Protein AF-A0A2J8IHV7-F1 (afdb_monomer_lite)

pLDDT: mean 84.81, std 9.81, range [52.34, 95.44]

Secondary structure (DSSP, 8-state):
--HHHHHHHHHHHHHHHHHHHHTT-HHHHHHHHHH-S-HHHHHHHHHHHHHHHHHHH-HHHHHHHHHHHHHHHHHT-

Radius of gyration: 12.18 Å; chains: 1; bounding box: 24×26×37 Å

Structure (mmCIF, N/CA/C/O backbone):
data_AF-A0A2J8IHV7-F1
#
_entry.id   AF-A0A2J8IHV7-F1
#
loop_
_atom_site.group_PDB
_atom_site.id
_atom_site.type_symbol
_atom_site.label_atom_id
_atom_site.label_alt_id
_atom_site.label_comp_id
_atom_site.label_asym_id
_atom_site.label_entity_id
_atom_site.label_seq_id
_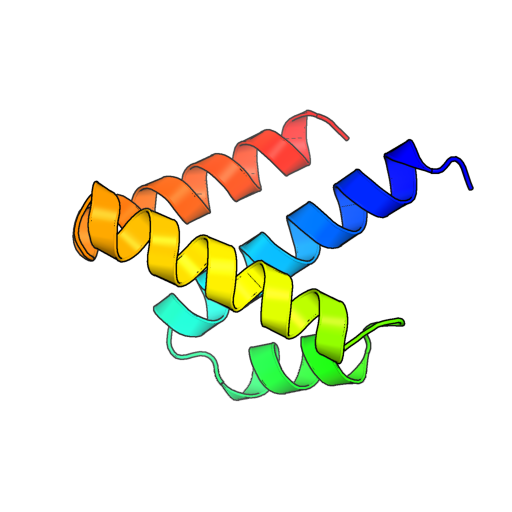atom_site.pdbx_PDB_ins_code
_atom_site.Cartn_x
_atom_site.Cartn_y
_atom_site.Cartn_z
_atom_site.occupancy
_atom_site.B_iso_or_equiv
_atom_site.auth_seq_id
_atom_site.auth_comp_id
_atom_site.auth_asym_id
_atom_site.auth_atom_id
_atom_site.pdbx_PDB_model_num
ATOM 1 N N . MET A 1 1 ? 3.873 -2.008 23.406 1.00 53.28 1 MET A N 1
ATOM 2 C CA . MET A 1 1 ? 4.001 -2.971 22.288 1.00 53.28 1 MET A CA 1
ATOM 3 C C . MET A 1 1 ? 5.462 -3.081 21.872 1.00 53.28 1 MET A C 1
ATOM 5 O O . MET A 1 1 ? 6.193 -2.109 22.036 1.00 53.28 1 MET A O 1
ATOM 9 N N . SER A 1 2 ? 5.926 -4.247 21.408 1.00 61.59 2 SER A N 1
ATOM 10 C CA . SER A 1 2 ? 7.316 -4.408 20.953 1.00 61.59 2 SER A CA 1
ATOM 11 C C . SER A 1 2 ? 7.532 -3.674 19.620 1.00 61.59 2 SER A C 1
ATOM 13 O O . SER A 1 2 ? 6.620 -3.584 18.800 1.00 61.59 2 SER A O 1
ATOM 15 N N . LYS A 1 3 ? 8.748 -3.171 19.362 1.00 65.88 3 LYS A N 1
ATOM 16 C CA . LYS A 1 3 ? 9.096 -2.504 18.086 1.00 65.88 3 LYS A CA 1
ATOM 17 C C . LYS A 1 3 ? 8.878 -3.399 16.855 1.00 65.88 3 LYS A C 1
ATOM 19 O O . LYS A 1 3 ? 8.785 -2.891 15.745 1.00 65.88 3 LYS A O 1
ATOM 24 N N . GLN A 1 4 ? 8.837 -4.715 17.047 1.00 63.31 4 GLN A N 1
ATOM 25 C CA . GLN A 1 4 ? 8.630 -5.699 15.990 1.00 63.31 4 GLN A CA 1
ATOM 26 C C . GLN A 1 4 ? 7.149 -5.829 15.614 1.00 63.31 4 GLN A C 1
ATOM 28 O O . GLN A 1 4 ? 6.850 -5.838 14.425 1.00 63.31 4 GLN A O 1
ATOM 33 N N . ALA A 1 5 ? 6.242 -5.811 16.599 1.00 62.22 5 ALA A N 1
ATOM 34 C CA . ALA A 1 5 ? 4.798 -5.821 16.359 1.00 62.22 5 ALA A CA 1
ATOM 35 C C . ALA A 1 5 ? 4.359 -4.593 15.542 1.00 62.22 5 ALA A C 1
ATOM 37 O O . ALA A 1 5 ? 3.729 -4.750 14.504 1.00 62.22 5 ALA A O 1
ATOM 38 N N . ASN A 1 6 ? 4.820 -3.387 15.910 1.00 73.00 6 ASN A N 1
ATOM 39 C CA . ASN A 1 6 ? 4.522 -2.175 15.131 1.00 73.00 6 ASN A CA 1
ATOM 40 C C . ASN A 1 6 ? 5.071 -2.241 13.697 1.00 73.00 6 ASN A C 1
ATOM 42 O O . ASN A 1 6 ? 4.424 -1.779 12.768 1.00 73.00 6 ASN A O 1
ATOM 46 N N . ARG A 1 7 ? 6.257 -2.826 13.475 1.00 75.12 7 ARG A N 1
ATOM 47 C CA . ARG A 1 7 ? 6.801 -2.956 12.110 1.00 75.12 7 ARG A CA 1
ATOM 48 C C . ARG A 1 7 ? 5.989 -3.913 11.242 1.00 75.12 7 ARG A C 1
ATOM 50 O O . ARG A 1 7 ? 5.875 -3.672 10.044 1.00 75.12 7 ARG A O 1
ATOM 57 N N . GLN A 1 8 ? 5.472 -4.993 11.822 1.00 78.94 8 GLN A N 1
ATOM 58 C CA . GLN A 1 8 ? 4.634 -5.953 11.107 1.00 78.94 8 GLN A CA 1
ATOM 59 C C . GLN A 1 8 ? 3.282 -5.334 10.748 1.00 78.94 8 GLN A C 1
ATOM 61 O O . GLN A 1 8 ? 2.883 -5.413 9.588 1.00 78.94 8 GLN A O 1
ATOM 66 N N . THR A 1 9 ? 2.646 -4.633 11.690 1.00 82.56 9 THR A N 1
ATOM 67 C CA . THR A 1 9 ? 1.400 -3.893 11.446 1.00 82.56 9 THR A CA 1
ATOM 68 C C . THR A 1 9 ? 1.573 -2.850 10.344 1.00 82.56 9 THR A C 1
ATOM 70 O O . THR A 1 9 ? 0.864 -2.907 9.345 1.00 82.56 9 THR A O 1
ATOM 73 N N . ASN A 1 10 ? 2.593 -1.990 10.430 1.00 83.25 10 ASN A N 1
ATOM 74 C CA . ASN A 1 10 ? 2.829 -0.959 9.412 1.00 83.25 10 ASN A CA 1
ATOM 75 C C . ASN A 1 10 ? 3.092 -1.563 8.021 1.00 83.25 10 ASN A C 1
ATOM 77 O O . ASN A 1 10 ? 2.728 -0.988 6.996 1.00 83.25 10 ASN A O 1
ATOM 81 N N . ARG A 1 11 ? 3.736 -2.737 7.962 1.00 84.62 11 ARG A N 1
ATOM 82 C CA . ARG A 1 11 ? 3.963 -3.455 6.701 1.00 84.62 11 ARG A CA 1
ATOM 83 C C . ARG A 1 11 ? 2.662 -4.009 6.122 1.00 84.62 11 ARG A C 1
ATOM 85 O O . ARG A 1 11 ? 2.473 -3.932 4.910 1.00 84.62 11 ARG A O 1
ATOM 92 N N . LEU A 1 12 ? 1.796 -4.570 6.962 1.00 87.94 12 LEU A N 1
ATOM 93 C CA . LEU A 1 12 ? 0.481 -5.072 6.565 1.00 87.94 12 LEU A CA 1
ATOM 94 C C . LEU A 1 12 ? -0.410 -3.946 6.040 1.00 87.94 12 LEU A C 1
ATOM 96 O O . LEU A 1 12 ? -0.995 -4.086 4.969 1.00 87.94 12 LEU A O 1
ATOM 100 N N . GLU A 1 13 ? -0.447 -2.814 6.738 1.00 90.94 13 GLU A N 1
ATOM 101 C CA . GLU A 1 13 ? -1.189 -1.628 6.307 1.00 90.94 13 GLU A CA 1
ATOM 102 C C . GLU A 1 13 ? -0.672 -1.107 4.964 1.00 90.94 13 GLU A C 1
ATOM 104 O O . GLU A 1 13 ? -1.463 -0.847 4.059 1.00 9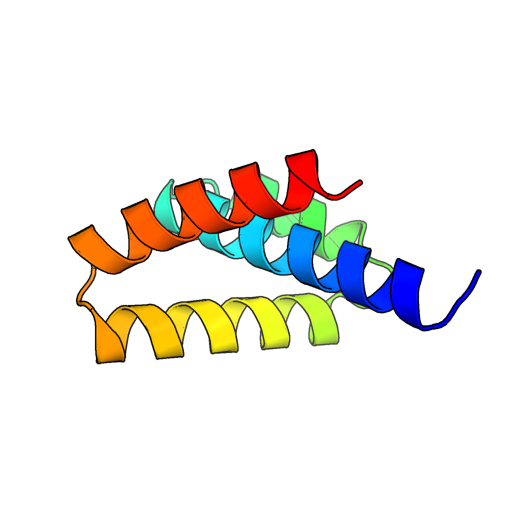0.94 13 GLU A O 1
ATOM 109 N N . ALA A 1 14 ? 0.650 -1.023 4.779 1.00 92.19 14 ALA A N 1
ATOM 110 C CA . ALA A 1 14 ? 1.227 -0.572 3.515 1.00 92.19 14 ALA A CA 1
ATOM 111 C C . ALA A 1 14 ? 0.877 -1.514 2.351 1.00 92.19 14 ALA A C 1
ATOM 113 O O . ALA A 1 14 ? 0.530 -1.050 1.267 1.00 92.19 14 ALA A O 1
ATOM 114 N N . LEU A 1 15 ? 0.923 -2.834 2.567 1.00 91.75 15 LEU A N 1
ATOM 115 C CA . LEU A 1 15 ? 0.504 -3.821 1.566 1.00 91.75 15 LEU A CA 1
ATOM 116 C C . LEU A 1 15 ? -0.988 -3.701 1.233 1.00 91.75 15 LEU A C 1
ATOM 118 O O . LEU A 1 15 ? -1.356 -3.763 0.059 1.00 91.75 15 LEU A O 1
ATOM 122 N N . ALA A 1 16 ? -1.835 -3.496 2.243 1.00 91.50 16 ALA A N 1
ATOM 123 C CA . ALA A 1 16 ? -3.266 -3.293 2.057 1.00 91.50 16 ALA A CA 1
ATOM 124 C C . ALA A 1 16 ? -3.555 -2.024 1.242 1.00 91.50 16 ALA A C 1
ATOM 126 O O . ALA A 1 16 ? -4.305 -2.092 0.269 1.00 91.50 16 ALA A O 1
ATOM 127 N N . VAL A 1 17 ? -2.894 -0.903 1.551 1.00 93.88 17 VAL A N 1
ATOM 128 C CA . VAL A 1 17 ? -3.017 0.346 0.782 1.00 93.88 17 VAL A CA 1
ATOM 129 C C . VAL A 1 17 ? -2.628 0.132 -0.681 1.00 93.88 17 VAL A C 1
ATOM 131 O O . VAL A 1 17 ? -3.381 0.509 -1.576 1.00 93.88 17 VAL A O 1
ATOM 134 N N . VAL A 1 18 ? -1.493 -0.521 -0.951 1.00 92.44 18 VAL A N 1
ATOM 135 C CA . VAL A 1 18 ? -1.047 -0.784 -2.331 1.00 92.44 18 VAL A CA 1
ATOM 136 C C . VAL A 1 18 ? -2.041 -1.661 -3.091 1.00 92.44 18 VAL A C 1
ATOM 138 O O . VAL A 1 18 ? -2.320 -1.406 -4.264 1.00 92.44 18 VAL A O 1
ATOM 141 N N . ARG A 1 19 ? -2.611 -2.671 -2.430 1.00 89.19 19 ARG A N 1
ATOM 142 C CA . ARG A 1 19 ? -3.634 -3.535 -3.024 1.00 89.19 19 ARG A CA 1
ATOM 143 C C . ARG A 1 19 ? -4.905 -2.753 -3.362 1.00 89.19 19 ARG A C 1
ATOM 145 O O . ARG A 1 19 ? -5.381 -2.838 -4.489 1.00 89.19 19 ARG A O 1
ATOM 152 N N . LEU A 1 20 ? -5.408 -1.937 -2.436 1.00 91.12 20 LEU A N 1
ATOM 153 C CA . LEU A 1 20 ? -6.584 -1.091 -2.668 1.00 91.12 20 LEU A CA 1
ATOM 154 C C . LEU A 1 20 ? -6.354 -0.081 -3.803 1.00 91.12 20 LEU A C 1
ATOM 156 O O . LEU A 1 20 ? -7.253 0.147 -4.612 1.00 91.12 20 LEU A O 1
ATOM 160 N N . MET A 1 21 ? -5.144 0.480 -3.916 1.00 88.94 21 MET A N 1
ATOM 161 C CA . MET A 1 21 ? -4.765 1.332 -5.049 1.00 88.94 21 MET A CA 1
ATOM 162 C C . MET A 1 21 ? -4.803 0.569 -6.378 1.00 88.94 21 MET A C 1
ATOM 164 O O . MET A 1 21 ? -5.332 1.090 -7.358 1.00 88.94 21 MET A O 1
ATOM 168 N N . ALA A 1 22 ? -4.283 -0.662 -6.420 1.00 85.81 22 ALA A N 1
ATOM 169 C CA . ALA A 1 22 ? -4.323 -1.506 -7.617 1.00 85.81 22 ALA A CA 1
ATOM 170 C C . ALA A 1 22 ? -5.759 -1.904 -8.012 1.00 85.81 22 ALA A C 1
ATOM 172 O O . ALA A 1 22 ? -6.063 -2.014 -9.197 1.00 85.81 22 ALA A O 1
ATOM 173 N N . GLU A 1 23 ? -6.650 -2.062 -7.030 1.00 86.44 23 GLU A N 1
ATOM 174 C CA . GLU A 1 23 ? -8.086 -2.317 -7.216 1.00 86.44 23 GLU A CA 1
ATOM 175 C C . GLU A 1 23 ? -8.899 -1.037 -7.519 1.00 86.44 23 GLU A C 1
ATOM 177 O O . GLU A 1 23 ? -10.114 -1.104 -7.694 1.00 86.44 23 GLU A O 1
ATOM 182 N N . ASN A 1 24 ? -8.248 0.131 -7.600 1.00 88.19 24 ASN A N 1
ATOM 183 C CA . ASN A 1 24 ? -8.864 1.445 -7.819 1.00 88.19 24 ASN A CA 1
ATOM 184 C C . ASN A 1 24 ? -9.913 1.842 -6.750 1.00 88.19 24 ASN A C 1
ATOM 186 O O . ASN A 1 24 ? -10.875 2.555 -7.036 1.00 88.19 24 ASN A O 1
ATOM 190 N N . ARG A 1 25 ? -9.720 1.401 -5.500 1.00 91.25 25 ARG A N 1
ATOM 191 C CA . ARG A 1 25 ? -10.611 1.643 -4.347 1.00 91.25 25 ARG A CA 1
ATOM 192 C C . ARG A 1 25 ? -10.155 2.866 -3.548 1.00 91.25 25 ARG A C 1
ATOM 194 O O . ARG A 1 25 ? -9.707 2.762 -2.408 1.00 91.25 25 ARG A O 1
ATOM 201 N N . GLN A 1 26 ? -10.233 4.038 -4.177 1.00 92.69 26 GLN A N 1
ATOM 202 C CA . GLN A 1 26 ? -9.687 5.295 -3.638 1.00 92.69 26 GLN A CA 1
ATOM 203 C C . GLN A 1 26 ? -10.307 5.714 -2.294 1.00 92.69 26 GLN A C 1
ATOM 205 O O . GLN A 1 26 ? -9.594 6.223 -1.426 1.00 92.69 26 GLN A O 1
ATOM 210 N N . ASP A 1 27 ? -11.602 5.459 -2.098 1.00 95.12 27 ASP A N 1
ATOM 211 C CA . ASP A 1 27 ? -12.305 5.797 -0.854 1.00 95.12 27 ASP A CA 1
ATOM 212 C C . ASP A 1 27 ? -11.742 5.017 0.342 1.00 95.12 27 ASP A C 1
ATOM 214 O O . ASP A 1 27 ? -11.554 5.566 1.426 1.00 95.12 27 ASP A O 1
ATOM 218 N N . GLU A 1 28 ? -11.384 3.751 0.133 1.00 95.19 28 GLU A N 1
ATOM 219 C CA . GLU A 1 28 ? -10.840 2.891 1.187 1.00 95.19 28 GLU A CA 1
ATOM 220 C C . GLU A 1 28 ? -9.378 3.195 1.488 1.00 95.19 28 GLU A C 1
ATOM 222 O O . GLU A 1 28 ? -8.975 3.172 2.648 1.00 95.19 28 GLU A O 1
ATOM 227 N N . VAL A 1 29 ? -8.592 3.557 0.469 1.00 93.56 29 VAL A N 1
ATOM 228 C CA . VAL A 1 29 ? -7.237 4.090 0.679 1.00 93.56 29 VAL A CA 1
ATOM 229 C C . VAL A 1 29 ? -7.295 5.351 1.539 1.00 93.56 29 VAL A C 1
ATOM 231 O O . VAL A 1 29 ? -6.523 5.492 2.486 1.00 93.56 29 VAL A O 1
ATOM 234 N N . SER A 1 30 ? -8.231 6.252 1.233 1.00 93.94 30 SER A N 1
ATOM 235 C CA . SER A 1 30 ? -8.420 7.496 1.982 1.00 93.94 30 SER A CA 1
ATOM 236 C C . SER A 1 30 ? -8.814 7.226 3.434 1.00 93.94 30 SER A C 1
ATOM 238 O O . SER A 1 30 ? -8.266 7.856 4.337 1.00 93.94 30 SER A O 1
ATOM 240 N N . LEU A 1 31 ? -9.707 6.258 3.664 1.00 95.44 31 LEU A N 1
ATOM 241 C CA . LEU A 1 31 ? -10.117 5.840 5.002 1.00 95.44 31 LEU A CA 1
ATOM 242 C C . LEU A 1 31 ? -8.945 5.256 5.804 1.00 95.44 31 LEU A C 1
ATOM 244 O O . LEU A 1 31 ? -8.680 5.717 6.909 1.00 95.44 31 LEU A O 1
ATOM 248 N N . MET A 1 32 ? -8.196 4.308 5.231 1.00 94.31 32 MET A N 1
ATOM 249 C CA . MET A 1 32 ? -7.050 3.691 5.909 1.00 94.31 32 MET A CA 1
ATOM 250 C C . MET A 1 32 ? -5.968 4.708 6.276 1.00 94.31 32 MET A C 1
ATOM 252 O O . MET A 1 32 ? -5.387 4.633 7.355 1.00 94.31 32 MET A O 1
ATOM 256 N N . LEU A 1 33 ? -5.689 5.668 5.389 1.00 93.31 33 LEU A N 1
ATOM 257 C CA . LEU A 1 33 ? -4.746 6.741 5.695 1.00 93.31 33 LEU A CA 1
ATOM 258 C C . LEU A 1 33 ? -5.274 7.628 6.828 1.00 93.31 33 LEU A C 1
ATOM 260 O O .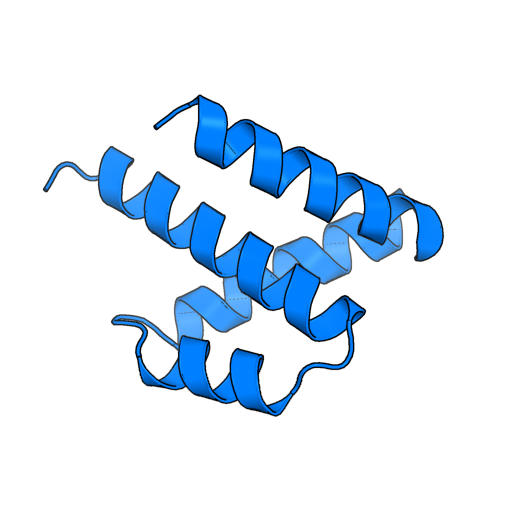 LEU A 1 33 ? -4.510 7.963 7.723 1.00 93.31 33 LEU A O 1
ATOM 264 N N . ALA A 1 34 ? -6.559 7.984 6.826 1.00 93.69 34 ALA A N 1
ATOM 265 C CA . ALA A 1 34 ? -7.147 8.830 7.866 1.00 93.69 34 ALA A CA 1
ATOM 266 C C . ALA A 1 34 ? -7.167 8.171 9.258 1.00 93.69 34 ALA A C 1
ATOM 268 O O . ALA A 1 34 ? -7.058 8.875 10.261 1.00 93.69 34 ALA A O 1
ATOM 269 N N . GLU A 1 35 ? -7.306 6.845 9.321 1.00 92.31 35 GLU A N 1
ATOM 270 C CA . GLU A 1 35 ? -7.350 6.077 10.573 1.00 92.31 35 GLU A CA 1
ATOM 271 C C . GLU A 1 35 ? -5.963 5.673 11.103 1.00 92.31 35 GLU A C 1
ATOM 273 O O . GLU A 1 35 ? -5.846 5.241 12.250 1.00 92.31 35 GLU A O 1
ATOM 278 N N . SER A 1 36 ? -4.905 5.819 10.300 1.00 90.00 36 SER A N 1
ATOM 279 C CA . SER A 1 36 ? -3.541 5.459 10.698 1.00 90.00 36 SER A CA 1
ATOM 280 C C . SER A 1 36 ? -2.960 6.430 11.733 1.00 90.00 36 SER A C 1
ATOM 282 O O . SER A 1 36 ? -3.130 7.646 11.641 1.00 90.00 36 SER A O 1
ATOM 284 N N . GLU A 1 37 ? -2.185 5.904 12.687 1.00 89.19 37 GLU A N 1
ATOM 285 C CA . GLU A 1 37 ? -1.406 6.715 13.636 1.00 89.19 37 GLU A CA 1
ATOM 286 C C . GLU A 1 37 ? -0.258 7.491 12.951 1.00 89.19 37 GLU A C 1
ATOM 288 O O . GLU A 1 37 ? 0.204 8.505 13.479 1.00 89.19 37 GLU A O 1
ATOM 293 N N . ASP A 1 38 ? 0.202 7.032 11.779 1.00 91.38 38 ASP A N 1
ATOM 294 C CA . ASP A 1 38 ? 1.244 7.672 10.962 1.00 91.38 38 ASP A CA 1
ATOM 295 C C . ASP A 1 38 ? 0.867 7.646 9.464 1.00 91.38 38 ASP A C 1
ATOM 297 O O . ASP A 1 38 ? 1.428 6.872 8.679 1.00 91.38 38 ASP A O 1
ATOM 301 N N . PRO A 1 39 ? -0.075 8.505 9.031 1.00 91.44 39 PRO A N 1
ATOM 302 C CA . PRO A 1 39 ? -0.565 8.527 7.651 1.00 91.44 39 PRO A CA 1
ATOM 303 C C . PRO A 1 39 ? 0.540 8.777 6.622 1.00 91.44 39 PRO A C 1
ATOM 305 O O . PRO A 1 39 ? 0.523 8.214 5.527 1.00 91.44 39 PRO A O 1
ATOM 308 N N . ILE A 1 40 ? 1.517 9.625 6.961 1.00 93.38 40 ILE A N 1
ATOM 309 C CA . ILE A 1 40 ? 2.614 9.981 6.055 1.00 93.38 40 ILE A CA 1
ATOM 310 C C . ILE A 1 40 ? 3.578 8.803 5.921 1.00 93.38 40 ILE A C 1
ATOM 312 O O . ILE A 1 40 ? 3.967 8.460 4.803 1.00 93.38 40 ILE A O 1
ATOM 316 N N . GLY A 1 41 ? 3.952 8.165 7.034 1.00 91.50 41 GLY A N 1
ATOM 317 C CA . GLY A 1 41 ? 4.796 6.974 7.016 1.00 91.50 41 GLY A CA 1
ATOM 318 C C . GLY A 1 41 ? 4.145 5.818 6.263 1.00 91.50 41 GLY A C 1
ATOM 319 O O . GLY A 1 41 ? 4.808 5.176 5.444 1.00 91.50 41 GLY A O 1
ATOM 320 N N . LEU A 1 42 ? 2.842 5.608 6.463 1.00 92.94 42 LEU A N 1
ATOM 321 C CA . LEU A 1 42 ? 2.062 4.605 5.745 1.00 92.94 42 LEU A CA 1
ATOM 322 C C . LEU A 1 42 ? 2.035 4.878 4.234 1.00 92.94 42 LEU A C 1
ATOM 324 O O . LEU A 1 42 ? 2.392 3.999 3.445 1.00 92.94 42 LEU A O 1
ATOM 328 N N . ALA A 1 43 ? 1.692 6.102 3.818 1.00 92.19 43 ALA A N 1
ATOM 329 C CA . ALA A 1 43 ? 1.680 6.487 2.407 1.00 92.19 43 ALA A CA 1
ATOM 330 C C . ALA A 1 43 ? 3.065 6.335 1.758 1.00 92.19 43 ALA A C 1
ATOM 332 O O . ALA A 1 43 ? 3.186 5.832 0.639 1.00 92.19 43 ALA A O 1
ATOM 333 N N . HIS A 1 44 ? 4.127 6.726 2.464 1.00 93.50 44 HIS A N 1
ATOM 334 C CA . HIS A 1 44 ? 5.492 6.607 1.965 1.00 93.50 44 HIS A CA 1
ATOM 335 C C . HIS A 1 44 ? 5.915 5.140 1.805 1.00 93.50 44 HIS A C 1
ATOM 337 O O . HIS A 1 44 ? 6.471 4.774 0.767 1.00 93.50 44 HIS A O 1
ATOM 343 N N . ALA A 1 45 ? 5.612 4.287 2.787 1.00 91.94 45 ALA A N 1
ATOM 344 C CA . ALA A 1 45 ? 5.888 2.856 2.713 1.00 91.94 45 ALA A CA 1
ATOM 345 C C . ALA A 1 45 ? 5.123 2.193 1.558 1.00 91.94 45 ALA A C 1
ATOM 347 O O . ALA A 1 45 ? 5.726 1.461 0.769 1.00 91.94 45 ALA A O 1
ATOM 348 N N . ALA A 1 46 ? 3.829 2.494 1.418 1.00 93.00 46 ALA A N 1
ATOM 349 C CA . ALA A 1 46 ? 2.989 1.996 0.335 1.00 93.00 46 ALA A CA 1
ATOM 350 C C . ALA A 1 46 ? 3.527 2.422 -1.043 1.00 93.00 46 ALA A C 1
ATOM 352 O O . ALA A 1 46 ? 3.744 1.575 -1.909 1.00 93.00 46 ALA A O 1
ATOM 353 N N . CYS A 1 47 ? 3.844 3.706 -1.234 1.00 92.06 47 CYS A N 1
ATOM 354 C CA . CYS A 1 47 ? 4.447 4.200 -2.475 1.00 92.06 47 CYS A CA 1
ATOM 355 C C . CYS A 1 47 ? 5.788 3.522 -2.785 1.00 92.06 47 CYS A C 1
ATOM 357 O O . CYS A 1 47 ? 6.012 3.106 -3.922 1.00 92.06 47 CYS A O 1
ATOM 359 N N . GLY A 1 48 ? 6.671 3.368 -1.794 1.00 90.94 48 GLY A N 1
ATOM 360 C CA . GLY A 1 48 ? 7.957 2.689 -1.975 1.00 90.94 48 GLY A CA 1
ATOM 361 C C . GLY A 1 48 ? 7.796 1.232 -2.420 1.00 90.94 48 GLY A C 1
ATOM 362 O O . GLY A 1 48 ? 8.462 0.793 -3.358 1.00 90.94 48 GLY A O 1
ATOM 363 N N . LEU A 1 49 ? 6.865 0.503 -1.795 1.00 89.69 49 LEU A N 1
ATOM 364 C CA . LEU A 1 49 ? 6.489 -0.864 -2.169 1.00 89.69 49 LEU A CA 1
ATOM 365 C C . LEU A 1 49 ? 5.923 -0.937 -3.593 1.00 89.69 49 LEU A C 1
ATOM 367 O O . LEU A 1 49 ? 6.370 -1.770 -4.384 1.00 89.69 49 LEU A O 1
ATOM 371 N N . ALA A 1 50 ? 4.980 -0.052 -3.927 1.00 88.94 50 ALA A N 1
ATOM 372 C CA . ALA A 1 50 ? 4.368 0.030 -5.249 1.00 88.94 50 ALA A CA 1
ATOM 373 C C . ALA A 1 50 ? 5.422 0.257 -6.341 1.00 88.94 50 ALA A C 1
ATOM 375 O O . ALA A 1 50 ? 5.514 -0.523 -7.289 1.00 88.94 50 ALA A O 1
ATOM 376 N N . VAL A 1 51 ? 6.265 1.279 -6.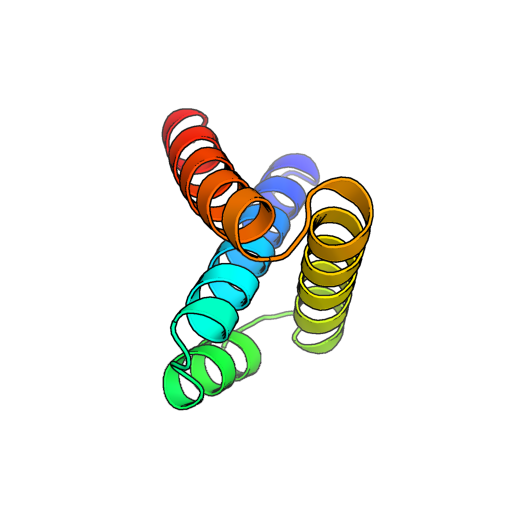178 1.00 89.88 51 VAL A N 1
ATOM 377 C CA . VAL A 1 51 ? 7.311 1.631 -7.148 1.00 89.88 51 VAL A CA 1
ATOM 378 C C . VAL A 1 51 ? 8.314 0.493 -7.313 1.00 89.88 51 VAL A C 1
ATOM 380 O O . VAL A 1 51 ? 8.597 0.102 -8.445 1.00 89.88 51 VAL A O 1
ATOM 383 N N . ALA A 1 52 ? 8.823 -0.074 -6.214 1.00 86.31 52 ALA A N 1
ATOM 384 C CA . ALA A 1 52 ? 9.803 -1.156 -6.272 1.00 86.31 52 ALA A CA 1
ATOM 385 C C . ALA A 1 52 ? 9.261 -2.383 -7.022 1.00 86.31 52 ALA A C 1
ATOM 387 O O . ALA A 1 52 ? 9.956 -2.949 -7.867 1.00 86.31 52 ALA A O 1
ATOM 388 N N . ALA A 1 53 ? 8.010 -2.768 -6.765 1.00 86.75 53 ALA A N 1
ATOM 389 C CA . ALA A 1 53 ? 7.398 -3.908 -7.437 1.00 86.75 53 ALA A CA 1
ATOM 390 C C . ALA A 1 53 ? 7.121 -3.634 -8.919 1.00 86.75 53 ALA A C 1
ATOM 392 O O . ALA A 1 53 ? 7.411 -4.480 -9.763 1.00 86.75 53 ALA A O 1
ATOM 393 N N . LEU A 1 54 ? 6.577 -2.456 -9.244 1.00 84.06 54 LEU A N 1
ATOM 394 C CA . LEU A 1 54 ? 6.251 -2.081 -10.619 1.00 84.06 54 LEU A CA 1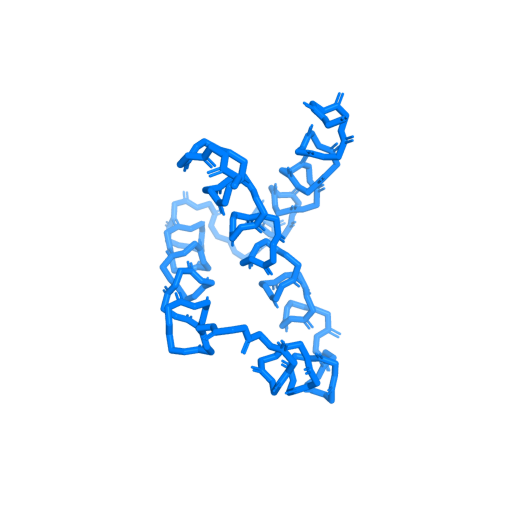
ATOM 395 C C . LEU A 1 54 ? 7.506 -2.025 -11.493 1.00 84.06 54 LEU A C 1
ATOM 397 O O . LEU A 1 54 ? 7.490 -2.552 -12.604 1.00 84.06 54 LEU A O 1
ATOM 401 N N . TYR A 1 55 ? 8.602 -1.463 -10.978 1.00 87.00 55 TYR A N 1
ATOM 402 C CA . TYR A 1 55 ? 9.879 -1.427 -11.692 1.00 87.00 55 TYR A CA 1
ATOM 403 C C . TYR A 1 55 ? 10.515 -2.809 -11.850 1.00 87.00 55 TYR A C 1
ATOM 405 O O . TYR A 1 55 ? 11.055 -3.112 -12.911 1.00 87.00 55 TYR A O 1
ATOM 413 N N . ALA A 1 56 ? 10.477 -3.647 -10.812 1.00 84.25 56 ALA A N 1
ATOM 414 C CA . ALA A 1 56 ? 11.147 -4.945 -10.844 1.00 84.25 56 ALA A CA 1
ATOM 415 C C . ALA A 1 56 ? 10.380 -6.005 -11.651 1.00 84.25 56 ALA A C 1
ATOM 417 O O . ALA A 1 56 ? 10.993 -6.884 -12.256 1.00 84.25 56 ALA A O 1
ATOM 418 N N . LEU A 1 57 ? 9.046 -5.958 -11.635 1.00 86.50 57 LEU A N 1
ATOM 419 C CA . LEU A 1 57 ? 8.203 -7.059 -12.106 1.00 86.50 57 LEU A CA 1
ATOM 420 C C . LEU A 1 57 ? 7.254 -6.667 -13.245 1.00 86.50 57 LEU A C 1
ATOM 422 O O . LEU A 1 57 ? 6.759 -7.551 -13.949 1.00 86.50 57 LEU A O 1
ATOM 426 N N . GLY A 1 58 ? 6.996 -5.373 -13.440 1.00 85.12 58 GLY A N 1
ATOM 427 C CA . GLY A 1 58 ? 5.901 -4.887 -14.274 1.00 85.12 58 GLY A CA 1
ATOM 428 C C . GLY A 1 58 ? 4.526 -5.028 -13.594 1.00 85.12 58 GLY A C 1
ATOM 429 O O . GLY A 1 58 ? 4.386 -5.748 -12.599 1.00 85.12 58 GLY A O 1
ATOM 430 N N . PRO A 1 59 ? 3.490 -4.352 -14.122 1.00 78.75 59 PRO A N 1
ATOM 431 C CA . PRO A 1 59 ? 2.204 -4.163 -13.442 1.00 78.75 59 PRO A CA 1
ATOM 432 C C . PRO A 1 59 ? 1.481 -5.466 -13.067 1.00 78.75 59 PRO A C 1
ATOM 434 O O . PRO A 1 59 ? 1.144 -5.665 -11.900 1.00 78.75 59 PRO A O 1
ATOM 437 N N . ASP A 1 60 ? 1.331 -6.404 -14.005 1.00 82.25 60 ASP A N 1
ATOM 438 C CA . ASP A 1 60 ? 0.571 -7.642 -13.763 1.00 82.25 60 ASP A CA 1
ATOM 439 C C . ASP A 1 60 ? 1.226 -8.561 -12.721 1.00 82.25 60 ASP A C 1
ATOM 441 O O . ASP A 1 60 ? 0.563 -9.294 -11.984 1.00 82.25 60 ASP A O 1
ATOM 445 N N . ARG A 1 61 ? 2.562 -8.576 -12.672 1.00 84.12 61 ARG A N 1
ATOM 446 C CA . ARG A 1 61 ? 3.314 -9.408 -11.723 1.00 84.12 61 ARG A CA 1
ATOM 447 C C . ARG A 1 61 ? 3.425 -8.738 -10.356 1.00 84.12 61 ARG A C 1
ATOM 449 O O . ARG A 1 61 ? 3.386 -9.451 -9.358 1.00 84.12 61 ARG A O 1
ATOM 456 N N . ALA A 1 62 ? 3.504 -7.408 -10.309 1.00 83.69 62 ALA A N 1
ATOM 457 C CA . ALA A 1 62 ? 3.478 -6.644 -9.066 1.00 83.69 62 ALA A CA 1
ATOM 458 C C . ALA A 1 62 ? 2.161 -6.856 -8.304 1.00 83.69 62 ALA A C 1
ATOM 460 O O . ALA A 1 62 ? 2.198 -7.177 -7.120 1.00 83.69 62 ALA A O 1
ATOM 461 N N . SER A 1 63 ? 1.014 -6.786 -8.991 1.00 79.88 63 SER A N 1
ATOM 462 C CA . SER A 1 63 ? -0.302 -7.021 -8.377 1.00 79.88 63 SER A CA 1
ATOM 463 C C . SER A 1 63 ? -0.392 -8.397 -7.698 1.00 79.88 63 SER A C 1
ATOM 465 O O . SER A 1 63 ? -0.677 -8.472 -6.504 1.00 79.88 63 SER A O 1
ATOM 467 N N . ARG A 1 64 ? -0.003 -9.476 -8.397 1.00 83.88 64 ARG A N 1
ATOM 468 C CA . ARG A 1 64 ? 0.028 -10.832 -7.811 1.00 83.88 64 ARG A CA 1
ATOM 469 C C . ARG A 1 64 ? 0.981 -10.958 -6.622 1.00 83.88 64 ARG A C 1
ATOM 471 O O . ARG A 1 64 ? 0.695 -11.701 -5.687 1.00 83.88 64 ARG A O 1
ATOM 478 N N . MET A 1 65 ? 2.118 -10.263 -6.659 1.00 87.38 65 MET A N 1
ATOM 479 C CA . MET A 1 65 ? 3.070 -10.258 -5.548 1.00 87.38 65 MET A CA 1
ATOM 480 C C . MET A 1 65 ? 2.461 -9.608 -4.300 1.00 87.38 65 MET A C 1
ATOM 482 O O . MET A 1 65 ? 2.660 -10.121 -3.202 1.00 87.38 65 MET A O 1
ATOM 486 N N . PHE A 1 66 ? 1.716 -8.508 -4.448 1.00 84.69 66 PHE A N 1
ATOM 487 C CA . PHE A 1 66 ? 1.068 -7.846 -3.313 1.00 84.69 66 PHE A CA 1
ATOM 488 C C . PHE A 1 66 ? 0.014 -8.735 -2.655 1.00 84.69 66 PHE A C 1
ATOM 490 O O . PHE A 1 66 ? 0.004 -8.838 -1.429 1.00 84.69 66 PHE A O 1
ATOM 497 N N . ASP A 1 67 ? -0.791 -9.447 -3.447 1.00 82.12 67 ASP A N 1
ATOM 498 C CA . ASP A 1 67 ? -1.770 -10.403 -2.920 1.00 82.12 67 ASP A CA 1
ATOM 499 C C . ASP A 1 67 ? -1.093 -11.530 -2.127 1.00 82.12 67 ASP A C 1
ATOM 501 O O . ASP A 1 67 ? -1.512 -11.857 -1.015 1.00 82.12 67 ASP A O 1
ATOM 505 N N . GLN A 1 68 ? -0.007 -12.095 -2.664 1.00 85.06 68 GLN A N 1
ATOM 506 C CA . GLN A 1 68 ? 0.763 -13.143 -1.989 1.00 85.06 68 GLN A CA 1
ATOM 507 C C . GLN A 1 68 ? 1.422 -12.637 -0.703 1.00 85.06 68 GLN A C 1
ATOM 509 O O . GLN A 1 68 ? 1.379 -13.315 0.322 1.00 85.06 68 GLN A O 1
ATOM 514 N N . ALA A 1 69 ? 2.014 -11.443 -0.737 1.00 83.00 69 ALA A N 1
ATOM 515 C CA . ALA A 1 69 ? 2.667 -10.846 0.420 1.00 83.00 69 ALA A CA 1
ATOM 516 C C . ALA A 1 69 ? 1.667 -10.516 1.538 1.00 83.00 69 ALA A C 1
ATOM 518 O O . ALA A 1 69 ? 1.981 -10.726 2.708 1.00 83.00 69 ALA A O 1
ATOM 519 N N . ALA A 1 70 ? 0.467 -10.041 1.192 1.00 78.12 70 ALA A N 1
ATOM 520 C CA . ALA A 1 70 ? -0.598 -9.793 2.158 1.00 78.12 70 ALA A CA 1
ATOM 521 C C . ALA A 1 70 ? -1.076 -11.098 2.817 1.00 78.12 70 ALA A C 1
ATOM 523 O O . ALA A 1 70 ? -1.200 -11.157 4.038 1.00 78.12 70 ALA A O 1
ATOM 524 N N . GLN A 1 71 ? -1.277 -12.166 2.036 1.00 79.19 71 GLN A N 1
ATOM 525 C CA . GLN A 1 71 ? -1.667 -13.478 2.571 1.00 79.19 71 GLN A CA 1
ATOM 526 C C . GLN A 1 71 ? -0.584 -14.092 3.468 1.00 79.19 71 GLN A C 1
ATOM 528 O O . GLN A 1 71 ? -0.901 -14.610 4.536 1.00 79.19 71 GLN A O 1
ATOM 533 N N . ALA A 1 72 ? 0.689 -14.005 3.070 1.00 78.31 72 ALA A N 1
ATOM 534 C CA . ALA A 1 72 ? 1.805 -14.501 3.874 1.00 78.31 72 ALA A CA 1
ATOM 535 C C . ALA A 1 72 ? 1.915 -13.757 5.212 1.00 78.31 72 ALA A C 1
ATOM 537 O O . ALA A 1 72 ? 2.047 -14.377 6.262 1.00 78.31 72 ALA A O 1
ATOM 538 N N . ALA A 1 73 ? 1.778 -12.432 5.190 1.00 70.19 73 ALA A N 1
ATOM 539 C CA . ALA A 1 73 ? 1.884 -11.619 6.393 1.00 70.19 73 ALA A CA 1
ATOM 540 C C . ALA A 1 73 ? 0.710 -11.822 7.378 1.00 70.19 73 ALA A C 1
ATOM 542 O O . ALA A 1 73 ? 0.890 -11.600 8.573 1.00 70.19 73 ALA A O 1
ATOM 543 N N . LEU A 1 74 ? -0.459 -12.278 6.902 1.00 73.88 74 LEU A N 1
ATOM 544 C CA . LEU A 1 74 ? -1.580 -12.714 7.749 1.00 73.88 74 LEU A CA 1
ATOM 545 C C . LEU A 1 74 ? -1.364 -14.104 8.367 1.00 73.88 74 LEU A C 1
ATOM 547 O O . LEU A 1 74 ? -1.911 -14.379 9.426 1.00 73.88 74 LEU A O 1
ATOM 551 N N . ALA A 1 75 ? -0.593 -14.981 7.718 1.00 74.19 75 ALA A N 1
ATOM 552 C CA . ALA A 1 75 ? -0.293 -16.323 8.223 1.00 74.19 75 ALA A CA 1
ATOM 553 C C . ALA A 1 75 ? 0.838 -16.342 9.272 1.00 74.19 75 ALA A C 1
ATOM 555 O O . ALA A 1 75 ? 1.002 -17.327 9.987 1.00 74.19 75 ALA A O 1
ATOM 556 N N . GLU A 1 76 ? 1.629 -15.268 9.342 1.00 62.28 76 GLU A N 1
ATOM 557 C CA . GLU A 1 76 ? 2.725 -15.073 10.303 1.00 62.28 76 GLU A CA 1
ATOM 558 C C . GLU A 1 76 ? 2.292 -14.344 11.596 1.00 62.28 76 GLU A C 1
ATOM 560 O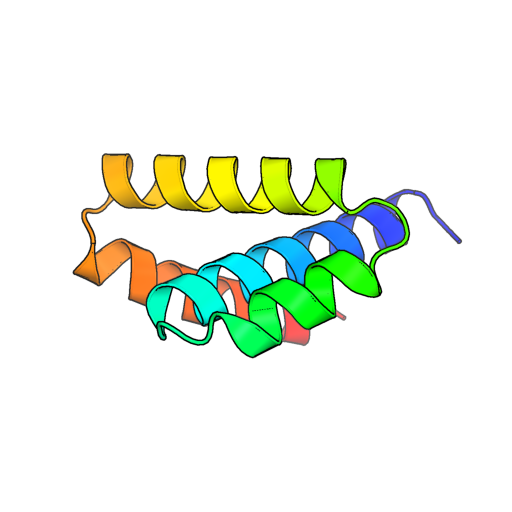 O . GLU A 1 76 ? 3.138 -14.072 12.452 1.00 62.28 76 GLU A O 1
ATOM 565 N N . GLY A 1 77 ? 1.009 -13.983 11.727 1.00 52.34 77 GLY A N 1
ATOM 566 C CA . GLY A 1 77 ? 0.417 -13.309 12.895 1.00 52.34 77 GLY A CA 1
ATOM 567 C C . GLY A 1 77 ? -0.506 -14.219 13.693 1.00 52.34 77 GLY A C 1
ATOM 568 O O . GLY A 1 77 ? -0.576 -14.013 14.924 1.00 52.34 77 GLY A O 1
#

Foldseek 3Di:
DDPVVVVLVLLLLLLVLLLCVLVVVVVVNVVSLVPDPCSPSSVVSNVVLNVVLCVPPNDVRSNVVSVVVNVVSVVVD

Sequence (77 aa):
MSKQANRQTNRLEALAVVRLMAENRQDEVSLMLAESEDPIGLAHAACGLAVAALYALGPDRASRMFDQAAQAALAEG